Protein AF-A0A815XK43-F1 (afdb_monomer)

Secondary structure (DSSP, 8-state):
--------------EEEEEETTEEEEEE--TT-SS----HHHHHHS-HHHHHHHHHTGGG--

Organism: Adineta ricciae (NCBI:txid249248)

Radius of gyration: 18.88 Å; Cα contacts (8 Å, |Δi|>4): 31; chains: 1; bounding box: 60×27×38 Å

Sequence (62 aa):
MYPNTIPNDHVHSLTTEGFIAQRPTKMLIDTGASLTLINSRLFYELPNYIRASARHLSTKFQ

pLDDT: mean 77.79, std 16.56, range [44.62, 94.25]

Structure (mmCIF, N/CA/C/O backbone):
data_AF-A0A815XK43-F1
#
_entry.id   AF-A0A815XK43-F1
#
loop_
_atom_site.group_PDB
_atom_site.id
_atom_site.type_symbol
_atom_site.label_atom_id
_atom_site.label_alt_id
_atom_site.label_comp_id
_atom_site.label_asym_id
_atom_site.label_entity_id
_atom_site.label_seq_id
_atom_site.pdbx_PDB_ins_code
_atom_site.Cartn_x
_atom_site.Cartn_y
_atom_site.Cartn_z
_atom_site.occupancy
_atom_site.B_iso_or_equiv
_atom_site.auth_seq_id
_atom_site.auth_comp_id
_atom_site.auth_asym_id
_atom_site.auth_atom_id
_atom_site.pdbx_PDB_model_num
ATOM 1 N N . MET A 1 1 ? 39.545 -20.126 -25.991 1.00 44.72 1 MET A N 1
ATOM 2 C CA . MET A 1 1 ? 38.124 -20.306 -25.628 1.00 44.72 1 MET A CA 1
ATOM 3 C C . MET A 1 1 ? 37.850 -19.321 -24.501 1.00 44.72 1 MET A C 1
ATOM 5 O O . MET A 1 1 ? 38.434 -19.486 -23.439 1.00 44.72 1 MET A O 1
ATOM 9 N N . TYR A 1 2 ? 37.128 -18.229 -24.759 1.00 46.75 2 TYR A N 1
ATOM 10 C CA . TYR A 1 2 ? 36.805 -17.243 -23.719 1.00 46.75 2 TYR A CA 1
ATOM 11 C C . TYR A 1 2 ? 35.587 -17.739 -22.925 1.00 46.75 2 TYR A C 1
ATOM 13 O O . TYR A 1 2 ? 34.678 -18.300 -23.540 1.00 46.75 2 TYR A O 1
ATOM 21 N N . PRO A 1 3 ? 35.563 -17.606 -21.588 1.00 59.41 3 PRO A N 1
ATOM 22 C CA . PRO A 1 3 ? 34.436 -18.067 -20.791 1.00 59.41 3 PRO A CA 1
ATOM 23 C C . PRO A 1 3 ? 33.197 -17.213 -21.095 1.00 59.41 3 PRO A C 1
ATOM 25 O O . PRO A 1 3 ? 33.275 -15.987 -21.114 1.00 59.41 3 PRO A O 1
ATOM 28 N N . ASN A 1 4 ? 32.053 -17.869 -21.313 1.00 56.69 4 ASN A N 1
ATOM 29 C CA . ASN A 1 4 ? 30.734 -17.236 -21.310 1.00 56.69 4 ASN A CA 1
ATOM 30 C C . ASN A 1 4 ? 30.462 -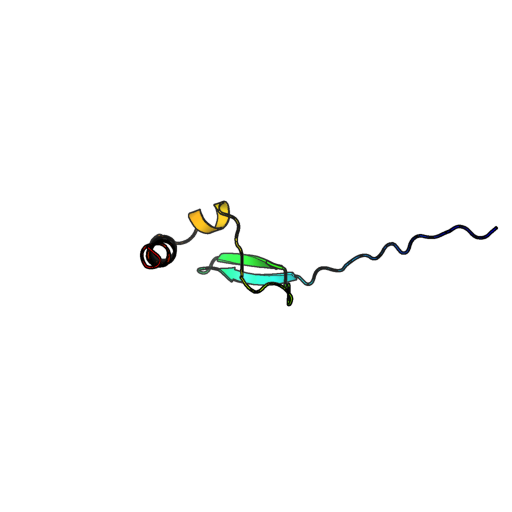16.700 -19.898 1.00 56.69 4 ASN A C 1
ATOM 32 O O . ASN A 1 4 ? 29.944 -17.415 -19.041 1.00 56.69 4 ASN A O 1
ATOM 36 N N . THR A 1 5 ? 30.828 -15.452 -19.626 1.00 58.47 5 THR A N 1
ATOM 37 C CA . THR A 1 5 ? 30.297 -14.731 -18.471 1.00 58.47 5 THR A CA 1
ATOM 38 C C . THR A 1 5 ? 28.859 -14.357 -18.799 1.00 58.47 5 THR A C 1
ATOM 40 O O . THR A 1 5 ? 28.626 -13.440 -19.583 1.00 58.47 5 THR A O 1
ATOM 43 N N . ILE A 1 6 ? 27.896 -15.093 -18.240 1.00 64.50 6 ILE A N 1
ATOM 44 C CA . ILE A 1 6 ? 26.500 -14.649 -18.202 1.00 64.50 6 ILE A CA 1
ATOM 45 C C . ILE A 1 6 ? 26.517 -13.314 -17.446 1.00 64.50 6 ILE A C 1
ATOM 47 O O . ILE A 1 6 ? 27.018 -13.295 -16.316 1.00 64.50 6 ILE A O 1
ATOM 51 N N . PRO A 1 7 ? 26.060 -12.203 -18.047 1.00 54.69 7 PRO A N 1
ATOM 52 C CA . PRO A 1 7 ? 25.937 -10.943 -17.338 1.00 54.69 7 PRO A CA 1
ATOM 53 C C . PRO A 1 7 ? 25.105 -11.185 -16.083 1.00 54.69 7 PRO A C 1
ATOM 55 O O . PRO A 1 7 ? 23.965 -11.645 -16.149 1.00 54.69 7 PRO A O 1
ATOM 58 N N . ASN A 1 8 ? 25.716 -10.970 -14.921 1.00 56.44 8 ASN A N 1
ATOM 59 C CA . ASN A 1 8 ? 24.992 -10.968 -13.665 1.00 56.44 8 ASN A CA 1
ATOM 60 C C . ASN A 1 8 ? 24.258 -9.628 -13.648 1.00 56.44 8 ASN A C 1
ATOM 62 O O . ASN A 1 8 ? 24.771 -8.635 -13.134 1.00 56.44 8 ASN A O 1
ATOM 66 N N . ASP A 1 9 ? 23.120 -9.570 -14.333 1.00 59.59 9 ASP A N 1
ATOM 67 C CA . ASP A 1 9 ? 22.271 -8.391 -14.378 1.00 59.59 9 ASP A CA 1
ATOM 68 C C . ASP A 1 9 ? 21.678 -8.227 -12.982 1.00 59.59 9 ASP A C 1
ATOM 70 O O . ASP A 1 9 ? 20.595 -8.717 -12.662 1.00 59.59 9 ASP A O 1
ATOM 74 N N . HIS A 1 10 ? 22.436 -7.586 -12.095 1.00 56.12 10 HIS A N 1
ATOM 75 C CA . HIS A 1 10 ? 21.931 -7.133 -10.816 1.00 56.12 10 HIS A CA 1
ATOM 76 C C . HIS A 1 10 ? 20.846 -6.100 -11.128 1.00 56.12 10 HIS A C 1
ATOM 78 O O . HIS A 1 10 ? 21.136 -4.913 -11.271 1.00 56.12 10 HIS A O 1
ATOM 84 N N . VAL A 1 11 ? 19.595 -6.544 -11.263 1.00 59.03 11 VAL A N 1
ATOM 85 C CA . VAL A 1 11 ? 18.436 -5.658 -11.335 1.00 59.03 11 VAL A CA 1
ATOM 86 C C . VAL A 1 11 ? 18.382 -4.932 -9.997 1.00 59.03 11 VAL A C 1
ATOM 88 O O . VAL A 1 11 ? 17.934 -5.476 -8.988 1.00 59.03 11 VAL A O 1
ATOM 91 N N . HIS A 1 12 ? 18.924 -3.717 -9.965 1.00 62.50 12 HIS A N 1
ATOM 92 C CA . HIS A 1 12 ? 18.832 -2.853 -8.801 1.00 62.50 12 HIS A CA 1
ATOM 93 C C . HIS A 1 12 ? 17.375 -2.413 -8.720 1.00 62.50 12 HIS A C 1
ATOM 95 O O . HIS A 1 12 ? 16.936 -1.531 -9.455 1.00 62.50 12 HIS A O 1
ATOM 101 N N . SER A 1 13 ? 16.600 -3.093 -7.877 1.00 74.19 13 SER A N 1
ATOM 102 C CA . SER A 1 13 ? 15.222 -2.710 -7.628 1.00 74.19 13 SER A CA 1
ATOM 103 C C . SER A 1 13 ? 15.210 -1.342 -6.957 1.00 74.19 13 SER A C 1
ATOM 105 O O . SER A 1 13 ? 15.865 -1.113 -5.936 1.00 74.19 13 SER A O 1
ATOM 107 N N . LEU A 1 14 ? 14.484 -0.401 -7.556 1.00 87.81 14 LEU A N 1
ATOM 108 C CA . LEU A 1 14 ?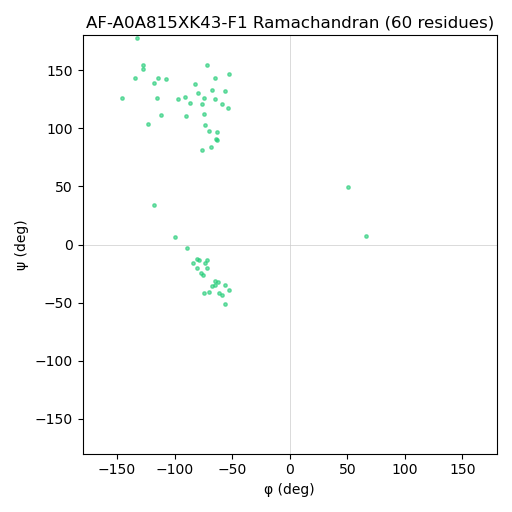 14.350 0.924 -6.984 1.00 87.81 14 LEU A CA 1
ATOM 109 C C . LEU A 1 14 ? 13.401 0.831 -5.790 1.00 87.81 14 LEU A C 1
ATOM 111 O O . LEU A 1 14 ? 12.212 0.561 -5.946 1.00 87.81 14 LEU A O 1
ATOM 115 N N . THR A 1 15 ? 13.930 1.041 -4.589 1.00 90.00 15 THR A N 1
ATOM 116 C CA . THR A 1 15 ? 13.126 1.076 -3.365 1.00 90.00 15 THR A CA 1
ATOM 117 C C . THR A 1 15 ? 13.135 2.462 -2.750 1.00 90.00 15 THR A C 1
ATOM 119 O O . THR A 1 15 ? 14.176 3.115 -2.743 1.00 90.00 15 THR A O 1
ATOM 122 N N . THR A 1 16 ? 12.007 2.875 -2.183 1.00 91.88 16 THR A N 1
ATOM 123 C CA . THR A 1 16 ? 11.873 4.135 -1.444 1.00 91.88 16 THR A CA 1
ATOM 124 C C . THR A 1 16 ? 11.269 3.896 -0.063 1.00 91.88 16 THR A C 1
ATOM 126 O O . THR A 1 16 ? 10.545 2.922 0.137 1.00 91.88 16 THR A O 1
ATOM 129 N N . GLU A 1 17 ? 11.554 4.780 0.888 1.00 92.56 17 GLU A N 1
ATOM 130 C CA . GLU A 1 17 ? 10.887 4.800 2.190 1.00 92.56 17 GLU A CA 1
ATOM 131 C C . GLU A 1 17 ? 9.661 5.717 2.108 1.00 92.56 17 GLU A C 1
ATOM 133 O O . GLU A 1 17 ? 9.756 6.873 1.693 1.00 92.56 17 GLU A O 1
ATOM 138 N N . GLY A 1 18 ? 8.497 5.199 2.492 1.00 89.50 18 GLY A N 1
ATOM 139 C CA . GLY A 1 18 ? 7.234 5.931 2.522 1.00 89.50 18 GLY A CA 1
ATOM 140 C C . GLY A 1 18 ? 6.493 5.729 3.838 1.00 89.50 18 GLY A C 1
ATOM 141 O O . GLY A 1 18 ? 6.926 4.978 4.709 1.00 89.50 18 GLY A O 1
ATOM 142 N N . PHE A 1 19 ? 5.348 6.391 3.988 1.00 88.94 19 PHE A N 1
ATOM 143 C CA . PHE A 1 19 ? 4.465 6.184 5.134 1.00 88.94 19 PHE A CA 1
ATOM 144 C C . PHE A 1 19 ? 3.137 5.591 4.680 1.00 88.94 19 PHE A C 1
ATOM 146 O O . PHE A 1 19 ? 2.439 6.177 3.855 1.00 88.94 19 PHE A O 1
ATOM 153 N N . ILE A 1 20 ? 2.745 4.470 5.286 1.00 88.38 20 ILE A N 1
ATOM 154 C CA . ILE A 1 20 ? 1.400 3.906 5.150 1.00 88.38 20 ILE A CA 1
ATOM 155 C C . ILE A 1 20 ? 0.719 4.037 6.506 1.00 88.38 20 ILE A C 1
ATOM 157 O O . ILE A 1 20 ? 1.125 3.410 7.481 1.00 88.38 20 ILE A O 1
ATOM 161 N N . ALA A 1 21 ? -0.296 4.901 6.584 1.00 86.50 21 ALA A N 1
ATOM 162 C CA . ALA A 1 21 ? -1.002 5.210 7.830 1.00 86.50 21 ALA A CA 1
ATOM 163 C C . ALA A 1 21 ? -0.062 5.589 8.995 1.00 86.50 21 ALA A C 1
ATOM 165 O O . ALA A 1 21 ? -0.175 5.045 10.091 1.00 86.50 21 ALA A O 1
ATOM 166 N N . GLN A 1 22 ? 0.876 6.510 8.744 1.00 85.50 22 GLN A N 1
ATOM 167 C CA . GLN A 1 22 ? 1.883 6.977 9.715 1.00 85.50 22 GLN A CA 1
ATOM 168 C C . GLN A 1 22 ? 2.915 5.914 10.142 1.00 85.50 22 GLN A C 1
ATOM 170 O O . GLN A 1 22 ? 3.742 6.183 11.009 1.00 85.50 22 GLN A O 1
ATOM 175 N N . ARG A 1 23 ? 2.931 4.731 9.513 1.00 84.56 23 ARG A N 1
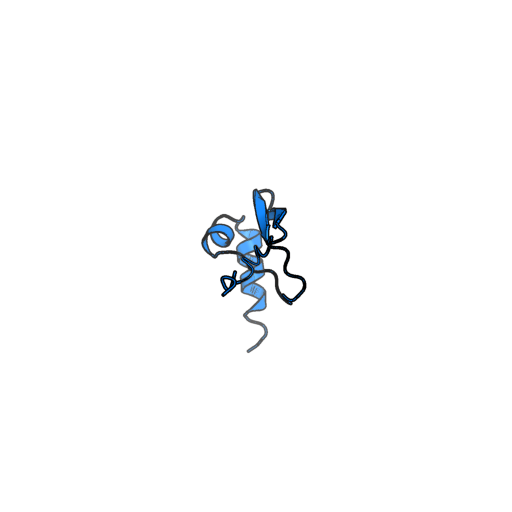ATOM 176 C CA . ARG A 1 23 ? 3.982 3.723 9.708 1.00 84.56 23 ARG A CA 1
ATOM 177 C C . ARG A 1 23 ? 5.032 3.838 8.597 1.00 84.56 23 ARG A C 1
ATOM 179 O O . ARG A 1 23 ? 4.646 3.748 7.428 1.00 84.56 23 ARG A O 1
ATOM 186 N N . PRO A 1 24 ? 6.327 3.997 8.923 1.00 90.62 24 PRO A N 1
ATOM 187 C CA . PRO A 1 24 ? 7.405 3.889 7.942 1.00 90.62 24 PRO A CA 1
ATOM 188 C C . PRO A 1 24 ? 7.345 2.535 7.231 1.00 90.62 24 PRO A C 1
ATOM 190 O O . PRO A 1 24 ? 7.153 1.501 7.871 1.00 90.62 24 PRO A O 1
ATOM 193 N N . THR A 1 25 ? 7.439 2.533 5.907 1.00 91.56 25 THR A N 1
ATOM 194 C CA . THR A 1 25 ? 7.342 1.337 5.070 1.00 91.56 25 THR A CA 1
ATOM 195 C C . THR A 1 25 ? 8.260 1.478 3.866 1.00 91.56 25 THR A C 1
ATOM 197 O O . THR A 1 25 ? 8.118 2.412 3.077 1.00 91.56 25 THR A O 1
ATOM 200 N N . LYS A 1 26 ? 9.136 0.492 3.677 1.00 92.62 26 LYS A N 1
ATOM 201 C CA . LYS A 1 26 ? 9.926 0.356 2.459 1.00 92.62 26 LYS A CA 1
ATOM 202 C C . LYS A 1 26 ? 9.049 -0.152 1.318 1.00 92.62 26 LYS A C 1
ATOM 204 O O . LYS A 1 26 ? 8.391 -1.184 1.446 1.00 92.62 26 LYS A O 1
ATOM 209 N N . MET A 1 27 ? 9.048 0.567 0.204 1.00 93.31 27 MET A N 1
ATOM 210 C CA . MET A 1 27 ? 8.222 0.299 -0.970 1.00 93.31 27 MET A CA 1
ATOM 211 C C . MET A 1 27 ? 9.102 -0.005 -2.177 1.00 93.31 27 MET A C 1
ATOM 213 O O . MET A 1 27 ? 10.116 0.656 -2.399 1.00 93.31 27 MET A O 1
ATOM 217 N N . LEU A 1 28 ? 8.695 -0.993 -2.970 1.00 94.00 28 LEU A N 1
ATOM 218 C CA . LEU A 1 28 ? 9.240 -1.226 -4.302 1.00 94.00 28 LEU A CA 1
ATOM 219 C C . LEU A 1 28 ? 8.580 -0.251 -5.281 1.00 94.00 28 LEU A C 1
ATOM 221 O O . LEU A 1 28 ? 7.354 -0.149 -5.307 1.00 94.00 28 LEU A O 1
ATOM 225 N N . ILE A 1 29 ? 9.383 0.443 -6.083 1.00 91.75 29 ILE A N 1
ATOM 226 C CA . ILE A 1 29 ? 8.892 1.247 -7.199 1.00 91.75 29 ILE A CA 1
ATOM 227 C C . ILE A 1 29 ? 8.851 0.355 -8.435 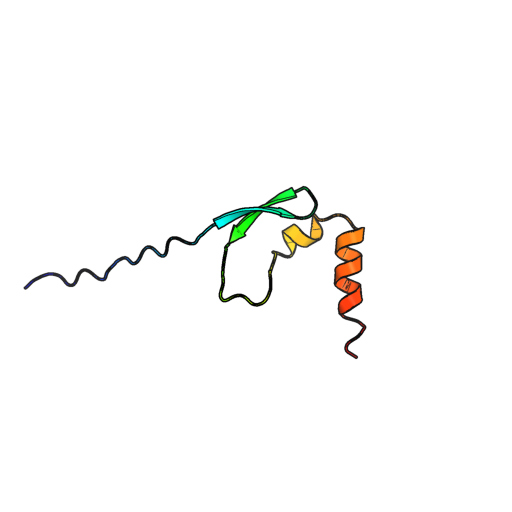1.00 91.75 29 ILE A C 1
ATOM 229 O O . ILE A 1 29 ? 9.889 -0.022 -8.975 1.00 91.75 29 ILE A O 1
ATOM 233 N N . ASP A 1 30 ? 7.637 0.044 -8.874 1.00 91.19 30 ASP A N 1
ATOM 234 C CA . ASP A 1 30 ? 7.363 -0.683 -10.108 1.00 91.19 30 ASP A CA 1
ATOM 235 C C . ASP A 1 30 ? 6.447 0.176 -10.985 1.00 91.19 30 ASP A C 1
ATOM 237 O O . ASP A 1 30 ? 5.256 0.315 -10.713 1.00 91.19 30 ASP A O 1
ATOM 241 N N . THR A 1 31 ? 7.012 0.796 -12.024 1.00 90.00 31 THR A N 1
ATOM 242 C CA . THR A 1 31 ? 6.255 1.638 -12.964 1.00 90.00 31 THR A CA 1
ATOM 243 C C . THR A 1 31 ? 5.346 0.828 -13.889 1.00 90.00 31 THR A C 1
ATOM 245 O O . THR A 1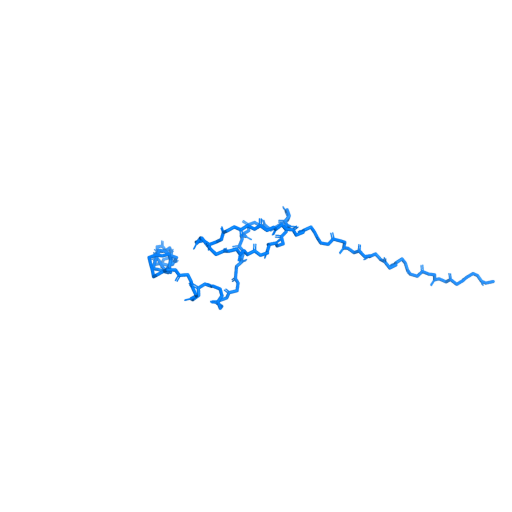 31 ? 4.474 1.412 -14.530 1.00 90.00 31 THR A O 1
ATOM 248 N N . GLY A 1 32 ? 5.522 -0.496 -13.959 1.00 93.12 32 GLY A N 1
ATOM 249 C CA . GLY A 1 32 ? 4.630 -1.410 -14.668 1.00 93.12 32 GLY A CA 1
ATOM 250 C C . GLY A 1 32 ? 3.420 -1.843 -13.837 1.00 93.12 32 GLY A C 1
ATOM 251 O O . GLY A 1 32 ? 2.435 -2.330 -14.397 1.00 93.12 32 GLY A O 1
ATOM 252 N N . ALA A 1 33 ? 3.447 -1.651 -12.516 1.00 90.00 33 ALA A N 1
ATOM 253 C CA . ALA A 1 33 ? 2.340 -2.014 -11.644 1.00 90.00 33 ALA A CA 1
ATOM 254 C C . ALA A 1 33 ? 1.19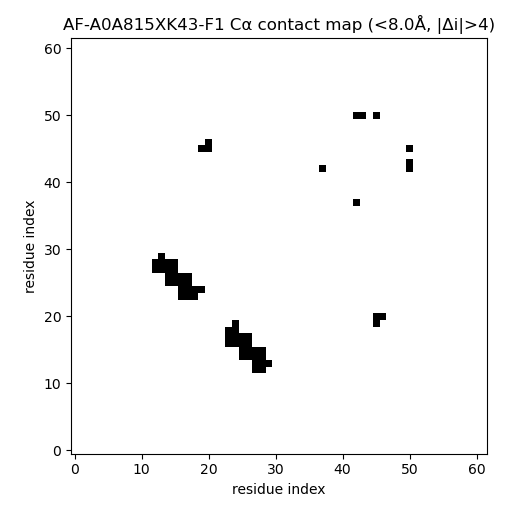0 -0.999 -11.750 1.00 90.00 33 ALA A C 1
ATOM 256 O O . ALA A 1 33 ? 1.335 0.180 -11.439 1.00 90.00 33 ALA A O 1
ATOM 257 N N . SER A 1 34 ? -0.001 -1.468 -12.130 1.00 94.25 34 SER A N 1
ATOM 258 C CA . SER A 1 34 ? -1.216 -0.633 -12.135 1.00 94.25 34 SER A CA 1
ATOM 259 C C . SER A 1 34 ? -1.836 -0.450 -10.745 1.00 94.25 34 SER A C 1
ATOM 261 O O . SER A 1 34 ? -2.718 0.388 -10.570 1.00 94.25 34 SER A O 1
ATOM 263 N N . LEU A 1 35 ? -1.414 -1.253 -9.763 1.00 90.56 35 LEU A N 1
ATOM 264 C CA . LEU A 1 35 ? -1.937 -1.258 -8.399 1.00 90.56 35 LEU A CA 1
ATOM 265 C C . LEU A 1 35 ? -0.796 -1.293 -7.386 1.00 90.56 35 LEU A C 1
ATOM 267 O O . LEU A 1 35 ? 0.178 -2.025 -7.554 1.00 90.56 35 LEU A O 1
ATOM 271 N N . THR A 1 36 ? -0.980 -0.581 -6.277 1.00 89.50 36 THR A N 1
ATOM 272 C CA . THR A 1 36 ? -0.108 -0.696 -5.106 1.00 89.50 36 THR A CA 1
ATOM 273 C C . THR A 1 36 ? -0.594 -1.834 -4.220 1.00 89.50 36 THR A C 1
ATOM 275 O O . THR A 1 36 ? -1.725 -1.814 -3.732 1.00 89.50 36 THR A O 1
ATOM 278 N N . LEU A 1 37 ? 0.274 -2.814 -3.978 1.00 90.69 37 LEU A N 1
ATOM 279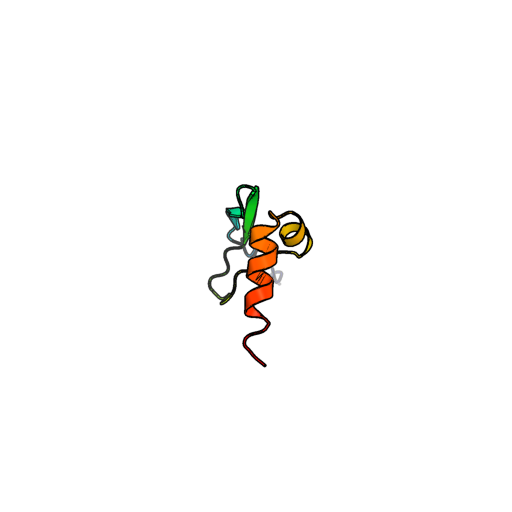 C CA . LEU A 1 37 ? -0.015 -3.961 -3.122 1.00 90.69 37 LEU A CA 1
ATOM 280 C C . LEU A 1 37 ? 0.751 -3.855 -1.802 1.00 90.69 37 LEU A C 1
ATOM 282 O O . LEU A 1 37 ? 1.907 -3.439 -1.767 1.00 90.69 37 LEU A O 1
ATOM 286 N N . ILE A 1 38 ? 0.108 -4.280 -0.716 1.00 91.06 38 ILE A N 1
ATOM 287 C CA . ILE A 1 38 ? 0.740 -4.437 0.596 1.00 91.06 38 ILE A CA 1
ATOM 288 C C . ILE A 1 38 ? 0.474 -5.836 1.139 1.00 91.06 38 ILE A C 1
ATOM 290 O O . ILE A 1 38 ? -0.554 -6.448 0.847 1.00 91.06 38 ILE A O 1
ATOM 294 N N . ASN A 1 39 ? 1.392 -6.347 1.959 1.00 90.19 39 ASN A N 1
ATOM 295 C CA . ASN A 1 39 ? 1.193 -7.626 2.629 1.00 90.19 39 ASN A CA 1
ATOM 296 C C . ASN A 1 39 ? 0.012 -7.543 3.617 1.00 90.19 39 ASN A C 1
ATOM 298 O O . ASN A 1 39 ? -0.168 -6.533 4.303 1.00 90.19 39 ASN A O 1
ATOM 302 N N . SER A 1 40 ? -0.760 -8.626 3.737 1.00 89.81 40 SER A N 1
ATOM 303 C CA . SER A 1 40 ? -1.896 -8.717 4.661 1.00 89.81 40 SER A CA 1
ATOM 304 C C . SER A 1 40 ? -1.505 -8.439 6.115 1.00 89.81 40 SER A C 1
ATOM 306 O O . SER A 1 40 ? -2.262 -7.789 6.831 1.00 89.81 40 SER A O 1
ATOM 308 N N . ARG A 1 41 ? -0.302 -8.841 6.546 1.00 91.12 41 ARG A N 1
ATOM 309 C CA . ARG A 1 41 ? 0.246 -8.510 7.867 1.00 91.12 41 ARG A CA 1
ATOM 310 C C . ARG A 1 41 ? 0.287 -7.000 8.091 1.00 91.12 41 ARG A C 1
ATOM 312 O O . ARG A 1 41 ? -0.261 -6.528 9.081 1.00 91.12 41 ARG A O 1
ATOM 319 N N . LEU A 1 42 ? 0.858 -6.251 7.143 1.00 88.81 42 LEU A N 1
ATOM 320 C CA . LEU A 1 42 ? 0.913 -4.789 7.219 1.00 88.81 42 LEU A CA 1
ATOM 321 C C . LEU A 1 42 ? -0.499 -4.195 7.232 1.00 88.81 42 LEU A C 1
ATOM 323 O O . LEU A 1 42 ? -0.772 -3.308 8.031 1.00 88.81 42 LEU A O 1
ATOM 327 N N . PHE A 1 43 ? -1.412 -4.723 6.409 1.00 89.88 43 PHE A N 1
ATOM 328 C CA . PHE A 1 43 ? -2.808 -4.284 6.378 1.00 89.88 43 PHE A CA 1
ATOM 329 C C . PHE A 1 43 ? -3.513 -4.440 7.736 1.00 89.88 43 PHE A C 1
ATOM 331 O O . PHE A 1 43 ? -4.216 -3.524 8.163 1.00 89.88 43 PHE A O 1
ATOM 338 N N . TYR A 1 44 ? -3.325 -5.562 8.441 1.00 89.44 44 TYR A N 1
ATOM 339 C CA . TYR A 1 44 ? -3.947 -5.791 9.752 1.00 89.44 44 TYR A CA 1
ATOM 340 C C . TYR A 1 44 ? -3.347 -4.942 10.880 1.00 89.44 44 TYR A C 1
ATOM 342 O O . TYR A 1 44 ? -4.026 -4.708 11.879 1.00 89.44 44 TYR A O 1
ATOM 350 N N . GLU A 1 45 ? -2.134 -4.423 10.697 1.00 90.31 45 GLU A N 1
ATOM 351 C CA . GLU A 1 45 ? -1.497 -3.470 11.613 1.00 90.31 45 GLU A CA 1
ATOM 352 C C . GLU A 1 45 ? -1.974 -2.017 11.413 1.00 90.31 45 GLU A C 1
ATOM 354 O O . GLU A 1 45 ? -1.699 -1.160 12.257 1.00 90.31 45 GLU A O 1
ATOM 359 N N . LEU A 1 46 ? -2.690 -1.713 10.321 1.00 88.62 46 LEU A N 1
ATOM 360 C CA . LEU A 1 46 ? -3.231 -0.373 10.064 1.00 88.62 46 LEU A CA 1
ATOM 361 C C . LEU A 1 46 ? -4.398 -0.049 11.006 1.00 88.62 46 LEU A C 1
ATOM 363 O O . LEU A 1 46 ? -5.108 -0.962 11.418 1.00 88.62 46 LEU A O 1
ATOM 367 N N . PRO A 1 47 ? -4.686 1.231 11.296 1.00 89.62 47 PRO A N 1
ATOM 368 C CA . PRO A 1 47 ? -5.866 1.634 12.060 1.00 89.62 47 PRO A CA 1
ATOM 369 C C . PRO A 1 47 ? -7.193 1.071 11.521 1.00 89.62 47 PRO A C 1
ATOM 371 O O . PRO A 1 47 ? -7.397 0.951 10.310 1.00 89.62 47 PRO A O 1
ATOM 374 N N . ASN A 1 48 ? -8.141 0.788 12.425 1.00 88.12 48 ASN A N 1
ATOM 375 C CA . ASN A 1 48 ? -9.427 0.155 12.091 1.00 88.12 48 ASN A CA 1
ATOM 376 C C . ASN A 1 48 ? -10.196 0.882 10.974 1.00 88.12 48 ASN A C 1
ATOM 378 O O . ASN A 1 48 ? -10.775 0.220 10.114 1.00 88.12 48 ASN A O 1
ATOM 382 N N . TYR A 1 49 ? -10.183 2.220 10.959 1.00 85.81 49 TYR A N 1
ATOM 383 C CA . TYR A 1 49 ? -10.919 3.016 9.970 1.00 85.81 49 TYR A CA 1
ATOM 384 C C . TYR A 1 49 ? -10.404 2.817 8.533 1.00 85.81 49 TYR A C 1
ATOM 386 O O . TYR A 1 49 ? -11.200 2.826 7.598 1.00 85.81 49 TYR A O 1
ATOM 394 N N . ILE A 1 50 ? -9.104 2.551 8.350 1.00 84.56 50 ILE A N 1
ATOM 395 C CA . ILE A 1 50 ? -8.505 2.241 7.039 1.00 84.56 50 ILE A CA 1
ATOM 396 C C . ILE A 1 50 ? -8.879 0.825 6.602 1.00 84.56 50 ILE A C 1
ATOM 398 O O . ILE A 1 50 ? -9.236 0.585 5.450 1.00 84.56 50 ILE A O 1
ATOM 402 N N . ARG A 1 51 ? -8.845 -0.138 7.530 1.00 88.25 51 ARG A N 1
ATOM 403 C CA . ARG A 1 51 ? -9.224 -1.520 7.207 1.00 88.25 51 ARG A CA 1
ATOM 404 C C . ARG A 1 51 ? -10.705 -1.634 6.837 1.00 88.25 51 ARG A C 1
ATOM 406 O O . ARG A 1 51 ? -11.064 -2.446 5.986 1.00 88.25 51 ARG A O 1
ATOM 413 N N . ALA A 1 52 ? -11.562 -0.833 7.471 1.00 84.38 52 ALA A N 1
ATOM 414 C CA . ALA A 1 52 ? -12.996 -0.803 7.204 1.00 84.38 52 ALA A CA 1
ATOM 415 C C . ALA A 1 52 ? -13.333 -0.194 5.831 1.00 84.38 52 ALA A C 1
ATOM 417 O O . ALA A 1 52 ? -14.178 -0.743 5.123 1.00 84.38 52 ALA A O 1
ATOM 418 N N . SER A 1 53 ? -12.652 0.884 5.423 1.00 78.06 53 SER A N 1
ATOM 419 C CA . SER A 1 53 ? -12.883 1.526 4.121 1.00 78.06 53 SER A CA 1
ATOM 420 C C . SER A 1 53 ? -12.460 0.643 2.944 1.00 78.06 53 SER A C 1
ATOM 422 O O . SER A 1 53 ? -13.170 0.586 1.942 1.00 78.06 53 SER A O 1
ATOM 424 N N . ALA A 1 54 ? -11.381 -0.133 3.089 1.00 74.56 54 ALA A N 1
ATOM 425 C CA . ALA A 1 54 ? -10.940 -1.089 2.070 1.00 74.56 54 ALA A CA 1
ATOM 426 C C . ALA A 1 54 ? -11.977 -2.197 1.791 1.00 74.56 54 ALA A C 1
ATOM 428 O O . ALA A 1 54 ? -12.106 -2.664 0.663 1.00 74.56 54 ALA A O 1
ATOM 429 N N . ARG A 1 55 ? -12.759 -2.601 2.802 1.00 64.56 55 ARG A N 1
ATOM 430 C CA . ARG A 1 55 ? -13.818 -3.617 2.647 1.00 64.56 55 ARG A CA 1
ATOM 431 C C . ARG A 1 55 ? -15.065 -3.079 1.942 1.00 64.56 55 ARG A C 1
ATOM 433 O O . ARG A 1 55 ? -15.777 -3.854 1.312 1.00 64.56 55 ARG A O 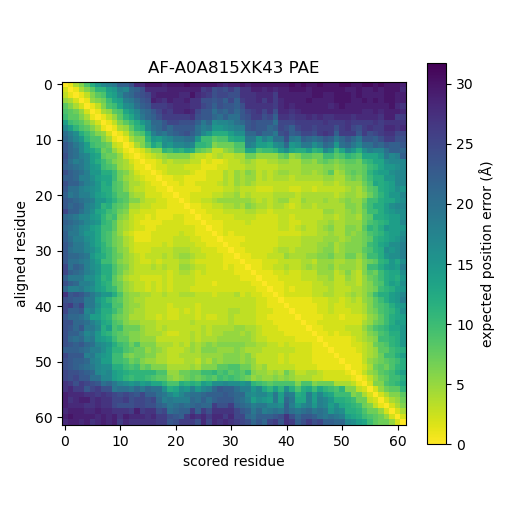1
ATOM 440 N N . HIS A 1 56 ? -15.319 -1.772 2.022 1.00 53.75 56 HIS A N 1
ATOM 441 C CA . HIS A 1 56 ? -16.519 -1.134 1.465 1.00 53.75 56 HIS A CA 1
ATOM 442 C C . HIS A 1 56 ? -16.519 -1.020 -0.070 1.00 53.75 56 HIS A C 1
ATOM 444 O O . HIS A 1 56 ? -17.568 -0.793 -0.666 1.00 53.75 56 HIS A O 1
ATOM 450 N N . LEU A 1 57 ? -15.365 -1.190 -0.721 1.00 52.84 57 LEU A N 1
ATOM 451 C CA . LEU A 1 57 ? -15.260 -1.229 -2.185 1.00 52.84 57 LEU A CA 1
ATOM 452 C C . LEU A 1 57 ? -15.643 -2.594 -2.780 1.00 52.84 57 LEU A C 1
ATOM 454 O O . LEU A 1 57 ? -16.006 -2.661 -3.949 1.00 52.84 57 LEU A O 1
ATOM 458 N N . SER A 1 58 ? -15.613 -3.669 -1.984 1.00 52.00 58 SER A N 1
ATOM 459 C CA . SER A 1 58 ? -15.892 -5.031 -2.467 1.00 52.00 58 SER A CA 1
ATOM 460 C C . SER A 1 58 ? -17.392 -5.305 -2.671 1.00 52.00 58 SER A C 1
ATOM 462 O O . SER A 1 58 ? -17.771 -6.138 -3.485 1.00 52.00 58 SER A O 1
ATOM 464 N N . THR A 1 59 ? -18.276 -4.580 -1.980 1.00 50.44 59 THR A N 1
ATOM 465 C CA . THR A 1 59 ? -19.731 -4.828 -2.013 1.00 50.44 59 THR A CA 1
ATOM 466 C C . THR A 1 59 ? -20.485 -4.083 -3.115 1.00 50.44 59 THR A C 1
ATOM 468 O O . THR A 1 59 ? -21.689 -4.269 -3.243 1.00 50.44 59 THR A O 1
ATOM 471 N N . LYS A 1 60 ? -19.817 -3.237 -3.913 1.00 50.81 60 LYS A N 1
ATOM 472 C CA . LYS A 1 60 ? -20.455 -2.455 -4.993 1.00 50.81 60 LYS A CA 1
ATOM 473 C C . LYS A 1 60 ? -20.287 -3.051 -6.398 1.00 50.81 60 LYS A C 1
ATOM 475 O O . LYS A 1 60 ? -20.684 -2.412 -7.364 1.00 50.81 60 LYS A O 1
ATOM 480 N N . PHE A 1 61 ? -19.717 -4.251 -6.506 1.00 49.41 61 PHE A N 1
ATOM 481 C CA . PHE A 1 61 ? -19.546 -4.982 -7.769 1.00 49.41 61 PHE A CA 1
ATOM 482 C C . PHE A 1 61 ? -20.302 -6.324 -7.779 1.00 49.41 61 PHE A C 1
ATOM 484 O O . PHE A 1 61 ? -19.818 -7.296 -8.357 1.00 49.41 61 PHE A O 1
ATOM 491 N N . GLN A 1 62 ? -21.460 -6.390 -7.113 1.00 44.62 62 GLN A N 1
ATOM 492 C CA . GLN A 1 62 ? -22.415 -7.496 -7.254 1.00 44.62 62 GLN A CA 1
ATOM 493 C C . GLN A 1 62 ? -23.593 -7.069 -8.121 1.00 44.62 62 GLN A C 1
ATOM 495 O O . GLN A 1 62 ? -24.059 -5.923 -7.929 1.00 44.62 62 GLN A O 1
#

Mean predicted aligned error: 10.96 Å

InterPro domains:
  IPR001969 Aspartic peptidase, active site [PS00141] (27-38)
  IPR021109 Aspartic peptidase domain superfamily [G3DSA:2.40.70.10] (3-60)
  IPR021109 Aspartic peptidase domain superfamily [SSF50630] (12-46)

Foldseek 3Di:
DDDPPPPPPPPPFDWDWDDDQNDTDIDTDDPPDPDDDDDVVVLVVHDPVSVVVVVVVVPPPD

Solvent-accessible surface area (backbone atoms only — not comparable to full-atom values): 4390 Å² total; per-residue (Å²): 136,82,81,87,74,74,78,81,76,75,78,78,76,53,66,48,82,43,69,60,92,88,37,84,39,82,39,81,64,56,92,86,56,93,66,92,85,77,56,69,70,62,52,72,73,44,59,68,72,61,55,52,56,66,57,62,65,66,73,76,78,119

Nearest PDB structures (foldseek):
  4uca-assembly2_B  TM=3.614E-01  e=2.869E+00  Human respiratory syncytial virus A2
  8yb4-assembly1_C  TM=4.646E-01  e=7.493E+00  Arabidopsis thaliana
  9iuz-assembly1_C  TM=3.334E-0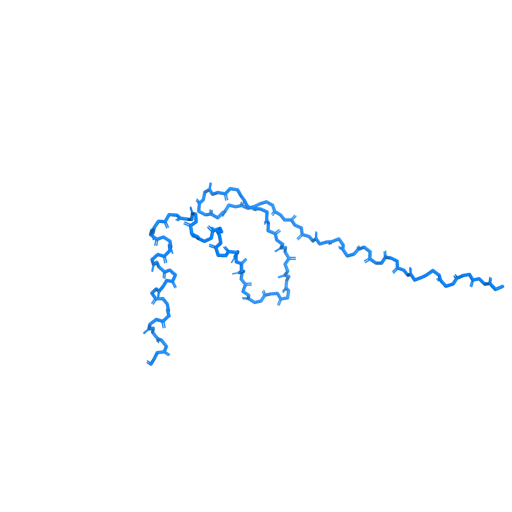1  e=6.100E+00  Arabidopsis thaliana